Protein AF-A0A225V3Z6-F1 (afdb_monomer_lite)

pLDDT: mean 90.73, std 6.85, range [68.62, 97.81]

InterPro domains:
  IPR024749 Putative collagen-binding domain [PF12904] (1-71)

Secondary structure (DSSP, 8-state):
-EEEESS---EEEE---SS-EEEEEEEE-TTT--EEEEEEEEE-S-SS--EEEE--SS-SSTT--EEEEEE-

Foldseek 3Di:
DKDKDQFQDKDKDQDADQAKDKKWKWKAQPVPRDIDDIDIDIDHRDDRPDIDIDGQPDGDDHSNMIMIDIGD

Structure (mmCIF, N/CA/C/O backbone):
data_AF-A0A225V3Z6-F1
#
_entry.id   AF-A0A225V3Z6-F1
#
loop_
_atom_site.group_PDB
_atom_site.id
_atom_site.type_symbol
_atom_site.label_atom_id
_atom_site.label_alt_id
_atom_site.label_comp_id
_atom_site.label_asym_id
_atom_site.label_entity_id
_atom_site.label_seq_id
_atom_site.pdbx_PDB_ins_code
_atom_site.Cartn_x
_atom_site.Cartn_y
_atom_site.Cartn_z
_atom_site.occupancy
_atom_site.B_iso_or_equiv
_atom_site.auth_seq_id
_atom_site.auth_comp_id
_atom_site.auth_asym_id
_atom_site.auth_atom_id
_atom_site.pdbx_PDB_model_num
ATOM 1 N N . TYR A 1 1 ? -1.816 -7.036 5.738 1.00 90.12 1 TYR A N 1
ATOM 2 C CA . TYR A 1 1 ? -2.632 -7.052 4.509 1.00 90.12 1 TYR A CA 1
ATOM 3 C C . TYR A 1 1 ? -1.728 -6.817 3.316 1.00 90.12 1 TYR A C 1
ATOM 5 O O . TYR A 1 1 ? -0.766 -6.068 3.442 1.00 90.12 1 TYR A O 1
ATOM 13 N N . PHE A 1 2 ? -2.051 -7.447 2.187 1.00 94.81 2 PHE A N 1
ATOM 14 C CA . PHE A 1 2 ? -1.348 -7.291 0.916 1.00 94.81 2 PHE A CA 1
ATOM 15 C C . PHE A 1 2 ? -2.375 -6.964 -0.165 1.00 94.81 2 PHE A C 1
ATOM 17 O O . PHE A 1 2 ? -3.356 -7.696 -0.293 1.00 94.81 2 PHE A O 1
ATOM 24 N N . VAL A 1 3 ? -2.181 -5.873 -0.907 1.00 95.62 3 VAL A N 1
ATOM 25 C CA . VAL A 1 3 ? -3.089 -5.475 -1.997 1.00 95.62 3 VAL A CA 1
ATOM 26 C C . VAL A 1 3 ? -2.274 -5.104 -3.221 1.00 95.62 3 VAL A C 1
ATOM 28 O O . VAL A 1 3 ? -1.451 -4.197 -3.156 1.00 95.62 3 VAL A O 1
ATOM 31 N N . TYR A 1 4 ? -2.499 -5.809 -4.324 1.00 94.69 4 TYR A N 1
ATOM 32 C CA . TYR A 1 4 ? -1.839 -5.537 -5.595 1.00 94.69 4 TYR A CA 1
ATOM 33 C C . TYR A 1 4 ? -2.742 -4.688 -6.490 1.00 94.69 4 TYR A C 1
ATOM 35 O O . TYR A 1 4 ? -3.909 -5.024 -6.690 1.00 94.69 4 TYR A O 1
ATOM 43 N N . THR A 1 5 ? -2.193 -3.611 -7.041 1.00 92.12 5 THR A N 1
ATOM 44 C CA . THR A 1 5 ? -2.837 -2.773 -8.058 1.00 92.12 5 THR A CA 1
ATOM 45 C C . THR A 1 5 ? -1.983 -2.803 -9.315 1.00 92.12 5 THR A C 1
ATOM 47 O O . THR A 1 5 ? -0.804 -2.481 -9.254 1.00 92.12 5 THR A O 1
ATOM 50 N N . GLY A 1 6 ? -2.551 -3.237 -10.444 1.00 89.56 6 GLY A N 1
ATOM 51 C CA . GLY A 1 6 ? -1.796 -3.443 -11.690 1.00 89.56 6 GLY A CA 1
ATOM 52 C C . GLY A 1 6 ? -1.508 -2.159 -12.475 1.00 89.56 6 GLY A C 1
ATOM 53 O O . GLY A 1 6 ? -0.552 -2.108 -13.240 1.00 89.56 6 GLY A O 1
ATOM 54 N N . HIS A 1 7 ? -2.313 -1.113 -12.276 1.00 89.31 7 HIS A N 1
ATOM 55 C CA . HIS A 1 7 ? -2.185 0.167 -12.986 1.00 89.31 7 HIS A CA 1
ATOM 56 C C . HIS A 1 7 ? -2.006 1.363 -12.044 1.00 89.31 7 HIS A C 1
ATOM 58 O O . HIS A 1 7 ? -2.067 2.515 -12.478 1.00 89.31 7 HIS A O 1
ATOM 64 N N . GLY A 1 8 ? -1.773 1.098 -10.757 1.00 89.38 8 GLY A N 1
ATOM 65 C CA . GLY A 1 8 ? -1.533 2.133 -9.755 1.00 89.38 8 GLY A CA 1
ATOM 66 C C . GLY A 1 8 ? -2.794 2.896 -9.359 1.00 89.38 8 GLY A C 1
ATOM 67 O O . GLY A 1 8 ? -2.711 4.009 -8.845 1.00 89.38 8 GLY A O 1
ATOM 68 N N . ASP A 1 9 ? -3.967 2.311 -9.592 1.00 90.81 9 ASP A N 1
ATOM 69 C CA . ASP A 1 9 ? -5.234 2.894 -9.171 1.00 90.81 9 ASP A CA 1
ATOM 70 C C . ASP A 1 9 ? -5.309 2.979 -7.644 1.00 90.81 9 ASP A C 1
ATOM 72 O O . ASP A 1 9 ? -4.900 2.054 -6.929 1.00 90.81 9 ASP A O 1
ATOM 76 N N . ALA A 1 10 ? -5.849 4.095 -7.156 1.00 94.62 10 ALA A N 1
ATOM 77 C CA . ALA A 1 10 ? -6.142 4.281 -5.745 1.00 94.62 10 ALA A CA 1
ATOM 78 C C . ALA A 1 10 ? -7.335 3.415 -5.323 1.00 94.62 10 ALA A C 1
ATOM 80 O O . ALA A 1 10 ? -8.253 3.153 -6.103 1.00 94.62 10 ALA A O 1
ATOM 81 N N . PHE A 1 11 ? -7.340 2.997 -4.064 1.00 94.38 11 PHE A N 1
ATOM 82 C CA . PHE A 1 11 ? -8.403 2.171 -3.502 1.00 94.38 11 PHE A CA 1
ATOM 83 C C . PHE A 1 11 ? -8.616 2.479 -2.025 1.00 94.38 11 PHE A C 1
ATOM 85 O O . PHE A 1 11 ? -7.773 3.084 -1.367 1.00 94.38 11 PHE A O 1
ATOM 92 N N . SER A 1 12 ? -9.744 2.012 -1.495 1.00 94.75 12 SER A N 1
ATOM 93 C CA . SER A 1 12 ? -10.093 2.157 -0.086 1.00 94.75 12 SER A CA 1
ATOM 94 C C . SER A 1 12 ? -10.181 0.792 0.584 1.00 94.75 12 SER A C 1
ATOM 96 O O . SER A 1 12 ? -10.838 -0.115 0.065 1.00 94.75 12 SER A O 1
ATOM 98 N N . LEU A 1 13 ? -9.539 0.632 1.743 1.00 92.62 13 LEU A N 1
ATOM 99 C CA . LEU A 1 13 ? -9.655 -0.570 2.566 1.00 92.62 13 LEU A CA 1
ATOM 100 C C . LEU A 1 13 ? -10.487 -0.299 3.805 1.00 92.62 13 LEU A C 1
ATOM 102 O O . LEU A 1 13 ? -10.226 0.623 4.575 1.00 92.62 13 LEU A O 1
ATOM 106 N N . LYS A 1 14 ? -11.449 -1.185 4.040 1.00 91.12 14 LYS A N 1
ATOM 107 C CA . LYS A 1 14 ? -12.185 -1.248 5.293 1.00 91.12 14 LYS A CA 1
ATOM 108 C C . LYS A 1 14 ? -11.346 -1.997 6.330 1.00 91.12 14 LYS A C 1
ATOM 110 O O . LYS A 1 14 ? -11.168 -3.207 6.209 1.00 91.12 14 LYS A O 1
ATOM 115 N N . LEU A 1 15 ? -10.806 -1.283 7.319 1.00 88.56 15 LEU A N 1
ATOM 116 C CA . LEU A 1 15 ? -9.813 -1.835 8.258 1.00 88.56 15 LEU A CA 1
ATOM 117 C C . LEU A 1 15 ? -10.300 -1.935 9.709 1.00 88.56 15 L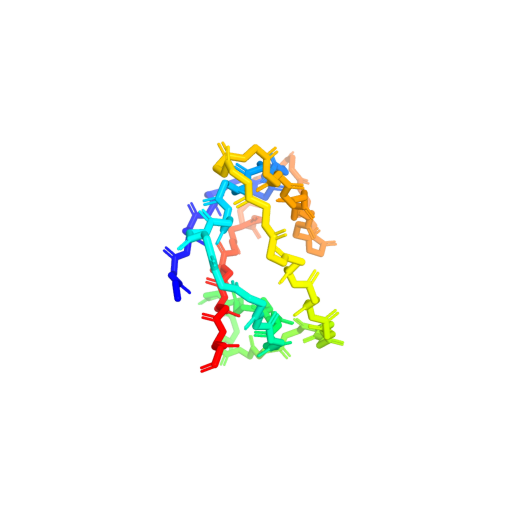EU A C 1
ATOM 119 O O . LEU A 1 15 ? -9.660 -2.621 10.516 1.00 88.56 15 LEU A O 1
ATOM 123 N N . SER A 1 16 ? -11.403 -1.279 10.085 1.00 83.19 16 SER A N 1
ATOM 124 C CA . SER A 1 16 ? -11.893 -1.385 11.463 1.00 83.19 16 SER A CA 1
ATOM 125 C C . SER A 1 16 ? -12.505 -2.753 11.755 1.00 83.19 16 SER A C 1
ATOM 127 O O . SER A 1 16 ? -13.115 -3.385 10.898 1.00 83.19 16 SER A O 1
ATOM 129 N N . ASN A 1 17 ? -12.284 -3.231 12.980 1.00 80.50 17 ASN A N 1
ATOM 130 C CA . ASN A 1 17 ? -12.779 -4.525 13.461 1.00 80.50 17 ASN A CA 1
ATOM 131 C C . ASN A 1 17 ? -13.127 -4.466 14.959 1.00 80.50 17 ASN A C 1
ATOM 133 O O . ASN A 1 17 ? -12.860 -5.408 15.696 1.00 80.50 17 ASN A O 1
ATOM 137 N N . GLY A 1 18 ? -13.623 -3.320 15.439 1.00 81.56 18 GLY A N 1
ATOM 138 C CA . GLY A 1 18 ? -14.012 -3.143 16.844 1.00 81.56 18 GLY A CA 1
ATOM 139 C C . GLY A 1 18 ? -12.860 -2.968 17.843 1.00 81.56 18 GLY A C 1
ATOM 140 O O . GLY A 1 18 ? -13.106 -2.839 19.036 1.00 81.56 18 GLY A O 1
ATOM 141 N N . SER A 1 19 ? -11.602 -2.936 17.399 1.00 84.31 19 SER A N 1
ATOM 142 C CA . SER A 1 19 ? -10.449 -2.607 18.249 1.00 84.31 19 SER A CA 1
ATOM 143 C C . SER A 1 19 ? -9.549 -1.589 17.567 1.00 84.31 19 SER A C 1
ATOM 145 O O . SER A 1 19 ? -9.367 -1.636 16.346 1.00 84.31 19 SER A O 1
ATOM 147 N N . GLU A 1 20 ? -9.005 -0.675 18.367 1.00 89.44 20 GLU A N 1
ATOM 148 C CA . GLU A 1 20 ? -8.005 0.282 17.911 1.00 89.44 20 GLU A CA 1
ATOM 149 C C . GLU A 1 20 ? -6.697 -0.444 17.599 1.00 89.44 20 GLU A C 1
ATOM 151 O O . GLU A 1 20 ? -6.283 -1.352 18.322 1.00 89.44 20 GLU A O 1
ATOM 156 N N . ARG A 1 21 ? -6.055 -0.048 16.502 1.00 90.44 21 ARG A N 1
ATOM 157 C CA . ARG A 1 21 ? -4.745 -0.565 16.109 1.00 90.44 21 ARG A CA 1
ATOM 158 C C . ARG A 1 21 ? -3.974 0.470 15.314 1.00 90.44 21 ARG A C 1
ATOM 160 O O . ARG A 1 21 ? -4.555 1.249 14.560 1.00 90.44 21 ARG A O 1
ATOM 167 N N . SER A 1 22 ? -2.660 0.433 15.470 1.00 92.69 22 SER A N 1
ATOM 168 C CA . SER A 1 22 ? -1.723 1.244 14.705 1.00 92.69 22 SER A CA 1
ATOM 169 C C . SER A 1 22 ? -0.812 0.322 13.913 1.00 92.69 22 SER A C 1
ATOM 171 O O . SER A 1 22 ? -0.532 -0.784 14.356 1.00 92.69 22 SER A O 1
ATOM 173 N N . GLY A 1 23 ? -0.392 0.760 12.739 1.00 93.81 23 GLY A N 1
ATOM 174 C CA . GLY A 1 23 ? 0.420 -0.032 11.836 1.00 93.81 23 GLY A CA 1
ATOM 175 C C . GLY A 1 23 ? 1.213 0.830 10.869 1.00 93.81 23 GLY A C 1
ATOM 176 O O . GLY A 1 23 ? 1.133 2.059 10.895 1.00 93.81 23 GLY A O 1
ATOM 177 N N . HIS A 1 24 ? 1.955 0.183 9.981 1.00 96.56 24 HIS A N 1
ATOM 178 C CA . HIS A 1 24 ? 2.735 0.832 8.936 1.00 96.56 24 HIS A CA 1
ATOM 179 C C . HIS A 1 24 ? 2.302 0.352 7.555 1.00 96.56 24 HIS A C 1
ATOM 181 O O . HIS A 1 24 ? 2.154 -0.845 7.309 1.00 96.56 24 HIS A O 1
ATOM 187 N N . ALA A 1 25 ? 2.125 1.306 6.647 1.00 97.50 25 ALA A N 1
ATOM 188 C CA . ALA A 1 25 ? 1.855 1.078 5.238 1.00 97.50 25 ALA A CA 1
ATOM 189 C C . ALA A 1 25 ? 3.073 1.468 4.401 1.00 97.50 25 ALA A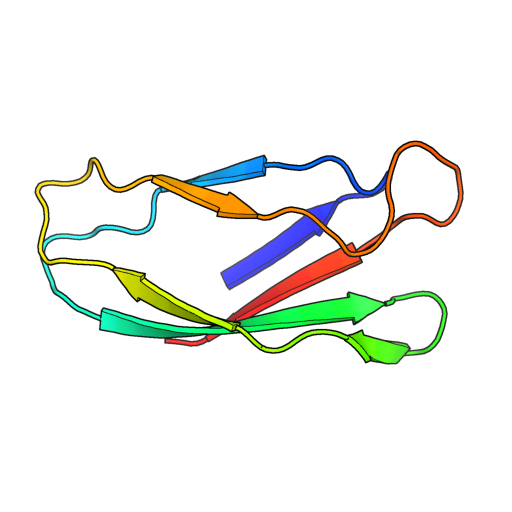 C 1
ATOM 191 O O . ALA A 1 25 ? 3.610 2.571 4.543 1.00 97.50 25 ALA A O 1
ATOM 192 N N . ARG A 1 26 ? 3.494 0.565 3.516 1.00 97.75 26 ARG A N 1
ATOM 193 C CA . ARG A 1 26 ? 4.590 0.763 2.562 1.00 97.75 26 ARG A CA 1
ATOM 194 C C . ARG A 1 26 ? 4.187 0.218 1.197 1.00 97.75 26 ARG A C 1
ATOM 196 O O . ARG A 1 26 ? 3.424 -0.743 1.116 1.00 97.75 26 ARG A O 1
ATOM 203 N N . TRP A 1 27 ? 4.727 0.796 0.133 1.00 97.81 27 TRP A N 1
ATOM 204 C CA . TRP A 1 27 ? 4.505 0.335 -1.235 1.00 97.81 27 TRP A CA 1
ATOM 205 C C . TRP A 1 27 ? 5.714 -0.433 -1.733 1.00 97.81 27 TRP A C 1
ATOM 207 O O . TRP A 1 27 ? 6.807 0.109 -1.800 1.00 97.81 27 TRP A O 1
ATOM 217 N N . PHE A 1 28 ? 5.530 -1.688 -2.104 1.00 97.44 28 PHE A N 1
ATOM 218 C CA . PHE A 1 28 ? 6.547 -2.464 -2.792 1.00 97.44 28 PHE A CA 1
ATOM 219 C C . PHE A 1 28 ? 6.387 -2.296 -4.308 1.00 97.44 28 PHE A C 1
ATOM 221 O O . PHE A 1 28 ? 5.277 -2.425 -4.831 1.00 97.44 28 PHE A O 1
ATOM 228 N N . SER A 1 29 ? 7.492 -2.003 -4.995 1.00 95.81 29 SER A N 1
ATOM 229 C CA . SER A 1 29 ? 7.584 -1.896 -6.454 1.00 95.81 29 SER A CA 1
ATOM 230 C C . SER A 1 29 ? 8.065 -3.233 -7.029 1.00 95.81 29 SER A C 1
ATOM 232 O O . SER A 1 29 ? 9.219 -3.612 -6.823 1.00 95.81 29 SER A O 1
ATOM 234 N N . PRO A 1 30 ? 7.224 -3.974 -7.772 1.00 94.19 30 PRO A N 1
ATOM 235 C CA . PRO A 1 30 ? 7.626 -5.243 -8.387 1.00 94.19 30 PRO A CA 1
ATOM 236 C C . PRO A 1 30 ? 8.702 -5.085 -9.466 1.00 94.19 30 PRO A C 1
ATOM 238 O O . PRO A 1 30 ? 9.397 -6.045 -9.786 1.00 94.19 30 PRO A O 1
ATOM 241 N N . ARG A 1 31 ? 8.850 -3.873 -10.009 1.00 92.31 31 ARG A N 1
ATOM 242 C CA . ARG A 1 31 ? 9.803 -3.541 -11.076 1.00 92.31 31 ARG A CA 1
ATOM 243 C C . ARG A 1 31 ? 11.252 -3.538 -10.605 1.00 92.31 31 ARG A C 1
ATOM 245 O O . ARG A 1 31 ? 12.139 -3.923 -11.357 1.00 92.31 31 ARG A O 1
ATOM 252 N N . ASP A 1 32 ? 11.486 -3.072 -9.383 1.00 94.62 32 ASP A N 1
ATOM 253 C CA . ASP A 1 32 ? 12.830 -2.866 -8.828 1.00 94.62 32 ASP A CA 1
ATOM 254 C C . ASP A 1 32 ? 13.069 -3.638 -7.518 1.00 94.62 32 ASP A C 1
ATOM 256 O O . ASP A 1 32 ? 14.210 -3.758 -7.074 1.00 94.62 32 ASP A O 1
ATOM 260 N N . GLY A 1 33 ? 12.022 -4.214 -6.919 1.00 95.94 33 GLY A N 1
ATOM 261 C CA . GLY A 1 33 ? 12.109 -4.984 -5.682 1.00 95.94 33 GLY A CA 1
ATOM 262 C C . GLY A 1 33 ? 12.277 -4.133 -4.422 1.00 95.94 33 GLY A C 1
ATOM 263 O O . GLY A 1 33 ? 12.654 -4.667 -3.376 1.00 95.94 33 GLY A O 1
ATOM 264 N N . LEU A 1 34 ? 12.028 -2.824 -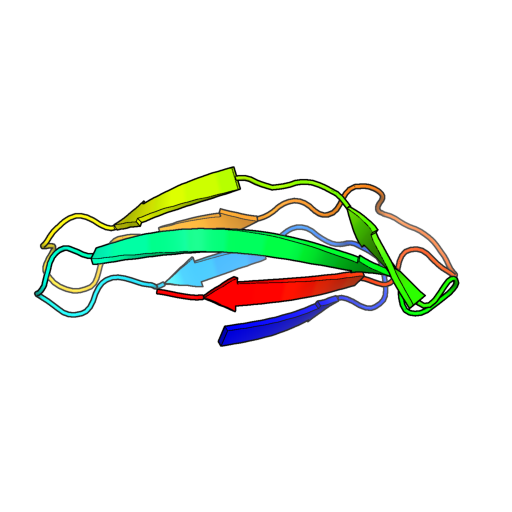4.497 1.00 97.31 34 LEU A N 1
ATOM 265 C CA . LEU A 1 34 ? 12.236 -1.883 -3.402 1.00 97.31 34 LEU A CA 1
ATOM 266 C C . LEU A 1 34 ? 10.919 -1.426 -2.769 1.00 97.31 34 LEU A C 1
ATOM 268 O O . LEU A 1 34 ? 9.837 -1.482 -3.359 1.00 97.31 34 LEU A O 1
ATOM 272 N N . TYR A 1 35 ? 11.035 -0.950 -1.529 1.00 97.25 35 TYR A N 1
ATOM 273 C CA . TYR A 1 35 ? 9.940 -0.339 -0.785 1.00 97.25 35 TYR A CA 1
ATOM 274 C C . TYR A 1 35 ? 10.000 1.187 -0.873 1.00 97.25 35 TYR A C 1
ATOM 276 O O . TYR A 1 35 ? 11.053 1.794 -0.678 1.00 97.25 35 TYR A O 1
ATOM 284 N N . TYR A 1 36 ? 8.838 1.795 -1.087 1.00 96.00 36 TYR A N 1
ATOM 285 C CA . TYR A 1 36 ? 8.618 3.224 -1.242 1.00 96.00 36 TYR A CA 1
ATOM 286 C C . TYR A 1 36 ? 7.510 3.698 -0.310 1.00 96.00 36 TYR A C 1
ATOM 288 O O . TYR A 1 36 ? 6.484 3.039 -0.136 1.00 96.00 36 TYR A O 1
ATOM 296 N N . GLY A 1 37 ? 7.712 4.883 0.263 1.00 92.00 37 GLY A N 1
ATOM 297 C CA . GLY A 1 37 ? 6.814 5.436 1.268 1.00 92.00 37 GLY A CA 1
ATOM 298 C C . GLY A 1 37 ? 6.838 4.643 2.578 1.00 92.00 37 GLY A C 1
ATOM 299 O O . GLY A 1 37 ? 7.141 3.452 2.625 1.00 92.00 37 GLY A O 1
ATOM 300 N N . ASN A 1 38 ? 6.537 5.330 3.671 1.00 93.88 38 ASN A N 1
ATOM 301 C CA . ASN A 1 38 ? 6.236 4.698 4.945 1.00 93.88 38 ASN A CA 1
ATOM 302 C C . ASN A 1 38 ? 5.282 5.616 5.698 1.00 93.88 38 ASN A C 1
ATOM 304 O O . ASN A 1 38 ? 5.641 6.743 6.043 1.00 93.88 38 ASN A O 1
ATOM 308 N N . THR A 1 39 ? 4.059 5.150 5.904 1.00 94.19 39 THR A N 1
ATOM 309 C CA . THR A 1 39 ? 3.008 5.927 6.552 1.00 94.19 39 THR A CA 1
ATOM 310 C C . THR A 1 39 ? 2.479 5.149 7.739 1.00 94.19 39 THR A C 1
ATOM 312 O O . THR A 1 39 ? 2.116 3.981 7.613 1.00 94.19 39 THR A O 1
ATOM 315 N N . THR A 1 40 ? 2.425 5.799 8.899 1.00 95.69 40 THR A N 1
ATOM 316 C CA . THR A 1 40 ? 1.731 5.252 10.065 1.00 95.69 40 THR A CA 1
ATOM 317 C C . THR A 1 40 ? 0.228 5.332 9.834 1.00 95.69 40 THR A C 1
ATOM 319 O O . THR A 1 40 ? -0.296 6.400 9.522 1.00 95.69 40 THR A O 1
ATOM 322 N N . ILE A 1 41 ? -0.463 4.208 9.995 1.00 93.75 41 ILE A N 1
ATOM 323 C CA . ILE A 1 41 ? -1.912 4.098 9.858 1.00 93.75 41 ILE A CA 1
ATOM 324 C C . ILE A 1 41 ? -2.501 3.821 11.231 1.00 93.75 41 ILE A C 1
ATOM 326 O O . ILE A 1 41 ? -2.243 2.769 11.811 1.00 93.75 41 ILE A O 1
ATOM 330 N N . THR A 1 42 ? -3.336 4.733 11.718 1.00 91.69 42 THR A N 1
ATOM 331 C CA . THR A 1 42 ? -4.112 4.530 12.944 1.00 91.69 42 THR A CA 1
ATOM 332 C C . THR A 1 42 ? -5.555 4.242 12.570 1.00 91.69 42 THR A C 1
ATOM 334 O O . THR A 1 42 ? -6.213 5.053 11.918 1.00 91.69 42 THR A O 1
ATOM 337 N N . VAL A 1 43 ? -6.056 3.081 12.982 1.00 90.75 43 VAL A N 1
ATOM 338 C CA . VAL A 1 43 ? -7.451 2.686 12.793 1.00 90.75 43 VAL A CA 1
ATOM 339 C C . VAL A 1 43 ? -8.140 2.768 14.154 1.00 90.75 43 VAL A C 1
ATOM 341 O O . VAL A 1 43 ? -7.810 1.966 15.029 1.00 90.75 43 VAL A O 1
ATOM 344 N N . PRO A 1 44 ? -9.081 3.708 14.359 1.00 88.31 44 PR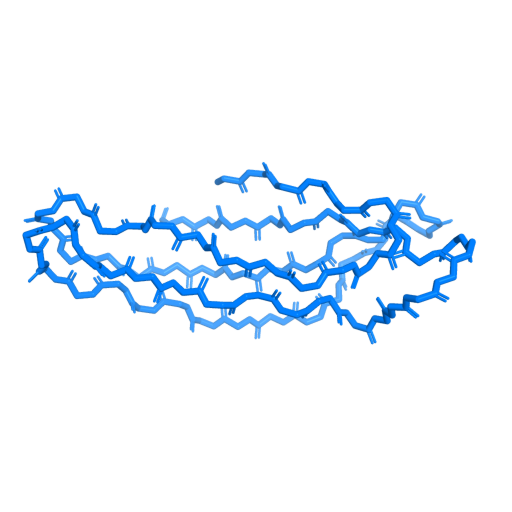O A N 1
ATOM 345 C C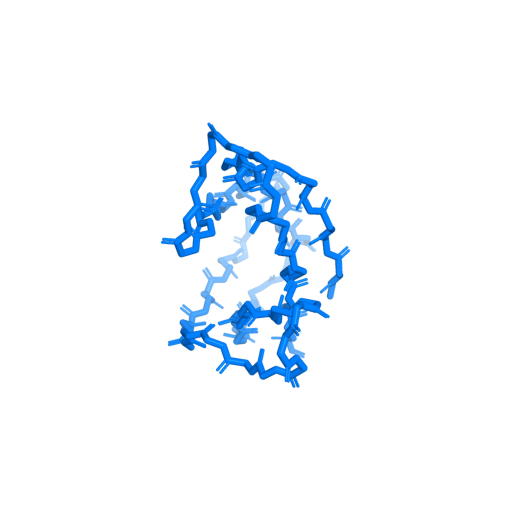A . PRO A 1 44 ? -9.787 3.834 15.626 1.00 88.31 44 PRO A CA 1
ATOM 346 C C . PRO A 1 44 ? -10.666 2.609 15.896 1.00 88.31 44 PRO A C 1
ATOM 348 O O . PRO A 1 44 ? -11.110 1.924 14.966 1.00 88.31 44 PRO A O 1
ATOM 351 N N . ALA A 1 45 ? -10.967 2.370 17.175 1.00 84.56 45 ALA A N 1
ATOM 352 C CA . ALA A 1 45 ? -12.008 1.432 17.578 1.00 84.56 45 ALA A CA 1
ATOM 353 C C . ALA A 1 45 ? -13.366 1.958 17.079 1.00 84.56 45 ALA A C 1
ATOM 355 O O . ALA A 1 45 ? -13.961 2.848 17.680 1.00 84.56 45 ALA A O 1
ATOM 356 N N . SER A 1 46 ? -13.820 1.460 15.930 1.00 79.69 46 SER A N 1
ATOM 357 C CA . SER A 1 46 ? -15.111 1.806 15.335 1.00 79.69 46 SER A CA 1
ATOM 358 C C . SER A 1 46 ? -15.890 0.553 14.957 1.00 79.69 46 SER A C 1
ATOM 360 O O . SER A 1 46 ? -15.301 -0.499 14.667 1.00 79.69 46 SER A O 1
ATOM 362 N N . ASP A 1 47 ? -17.214 0.702 14.899 1.00 68.62 47 ASP A N 1
ATOM 363 C CA . ASP A 1 47 ? -18.173 -0.342 14.536 1.00 68.62 47 ASP A CA 1
ATOM 364 C C . ASP A 1 47 ? -18.176 -0.593 13.027 1.00 68.62 47 ASP A C 1
ATOM 366 O O . ASP A 1 47 ? -19.175 -0.434 12.329 1.00 68.62 47 ASP A O 1
ATOM 370 N N . ASN A 1 48 ? -17.025 -1.035 12.517 1.00 69.00 48 ASN A N 1
ATOM 371 C CA . ASN A 1 48 ? -16.896 -1.602 11.184 1.00 69.00 48 ASN A CA 1
ATOM 372 C C . ASN A 1 48 ? -17.239 -0.592 10.066 1.00 69.00 48 ASN A C 1
ATOM 374 O O . ASN A 1 48 ? -17.909 -0.949 9.099 1.00 69.00 48 ASN A O 1
ATOM 378 N N . THR A 1 49 ? -16.819 0.671 10.186 1.00 74.19 49 THR A N 1
ATOM 379 C CA . THR A 1 49 ? -17.054 1.723 9.173 1.00 74.19 49 THR A CA 1
ATOM 380 C C . THR A 1 49 ? -15.805 2.508 8.776 1.00 74.19 49 THR A C 1
ATOM 382 O O . THR A 1 49 ? -15.893 3.360 7.896 1.00 74.19 49 THR A O 1
ATOM 385 N N . THR A 1 50 ? -14.634 2.243 9.365 1.00 86.81 50 THR A N 1
ATOM 386 C CA . THR A 1 50 ? -13.430 2.999 9.001 1.00 86.81 50 THR A CA 1
ATOM 387 C C . THR A 1 50 ? -12.867 2.479 7.688 1.00 86.81 50 THR A C 1
ATOM 389 O O . THR A 1 50 ? -12.338 1.364 7.611 1.00 86.81 50 THR A O 1
ATOM 392 N N . HIS A 1 51 ? -12.960 3.337 6.683 1.00 90.25 51 HIS A N 1
ATOM 393 C CA . HIS A 1 51 ? -12.294 3.213 5.401 1.00 90.25 51 HIS A CA 1
ATOM 394 C C . HIS A 1 51 ? -11.011 4.046 5.421 1.00 90.25 51 HIS A C 1
ATOM 396 O O . HIS A 1 51 ? -11.004 5.163 5.936 1.00 90.25 51 HIS A O 1
ATOM 402 N N . VAL A 1 52 ? -9.925 3.480 4.904 1.00 92.19 52 VAL A N 1
ATOM 403 C CA . VAL A 1 52 ? -8.650 4.175 4.730 1.00 92.19 52 VAL A CA 1
ATOM 404 C C . VAL A 1 52 ? -8.284 4.113 3.260 1.00 92.19 52 VAL A C 1
ATOM 406 O O . VAL A 1 52 ? -8.221 3.026 2.679 1.00 92.19 52 VAL A O 1
ATOM 409 N N . ASP A 1 53 ? -8.051 5.283 2.682 1.00 95.00 53 ASP A N 1
ATOM 410 C CA . ASP A 1 53 ? -7.699 5.422 1.278 1.00 95.00 53 ASP A CA 1
ATOM 411 C C . ASP A 1 53 ? -6.190 5.284 1.088 1.00 95.00 53 ASP A C 1
ATOM 413 O O . ASP A 1 53 ? -5.385 5.841 1.837 1.00 95.00 53 ASP A O 1
ATOM 417 N N . PHE A 1 54 ? -5.813 4.538 0.057 1.00 95.19 54 PHE A N 1
ATOM 418 C CA . PHE A 1 54 ? -4.435 4.278 -0.319 1.00 95.19 54 PHE A CA 1
ATOM 419 C C . PHE A 1 54 ? -4.225 4.694 -1.771 1.00 95.19 54 PHE A C 1
ATOM 421 O O . PHE A 1 54 ? -4.899 4.206 -2.679 1.00 95.19 54 PHE A O 1
ATOM 428 N N . ALA A 1 55 ? -3.260 5.589 -1.975 1.00 95.62 55 ALA A N 1
ATOM 429 C CA . ALA A 1 55 ? -2.805 6.026 -3.286 1.00 95.62 55 ALA A CA 1
ATOM 430 C C . ALA A 1 55 ? -1.362 5.537 -3.506 1.00 95.62 55 ALA A C 1
ATOM 432 O O . ALA A 1 55 ? -0.485 5.874 -2.699 1.00 95.62 55 ALA A O 1
ATOM 433 N N . PRO A 1 56 ? -1.103 4.734 -4.551 1.00 94.69 56 PRO A N 1
ATOM 434 C CA . PRO A 1 56 ? 0.253 4.338 -4.907 1.00 94.69 56 PRO A CA 1
ATOM 435 C C . PRO A 1 56 ? 1.107 5.536 -5.360 1.00 94.69 56 PRO A C 1
ATOM 437 O O . PRO A 1 56 ? 0.558 6.569 -5.748 1.00 94.69 56 PRO A O 1
ATOM 440 N N . PRO A 1 57 ? 2.450 5.419 -5.356 1.00 94.50 57 PRO A N 1
ATOM 441 C CA . PRO A 1 57 ? 3.341 6.505 -5.774 1.00 94.50 57 PRO A CA 1
ATOM 442 C C . PRO A 1 57 ? 3.163 6.966 -7.231 1.00 94.50 57 PRO A C 1
ATOM 444 O O . PRO A 1 57 ? 3.481 8.110 -7.548 1.00 94.50 57 PRO A O 1
ATOM 447 N N . SER A 1 58 ? 2.667 6.096 -8.113 1.00 92.69 58 SER A N 1
ATOM 448 C CA . SER A 1 58 ? 2.338 6.415 -9.507 1.00 92.69 58 SER A CA 1
ATOM 449 C C . SER A 1 58 ? 1.083 5.667 -9.962 1.00 92.69 58 SER A C 1
ATOM 451 O O . SER A 1 58 ? 0.755 4.621 -9.403 1.00 92.69 58 SER A O 1
ATOM 453 N N . SER A 1 59 ? 0.391 6.197 -10.975 1.00 89.62 59 SER A N 1
ATOM 454 C CA . SER A 1 59 ? -0.873 5.651 -11.487 1.00 89.62 59 SER A CA 1
ATOM 455 C C . SER A 1 59 ? -1.042 5.826 -13.001 1.00 89.62 59 SER A C 1
ATOM 457 O O . SER A 1 59 ? -0.291 6.560 -13.648 1.00 89.62 59 SER A O 1
ATOM 459 N N . GLY A 1 60 ? -2.048 5.152 -13.571 1.00 75.06 60 GLY A N 1
ATOM 460 C CA . GLY A 1 60 ? -2.611 5.457 -14.891 1.00 75.06 60 GLY A CA 1
ATOM 461 C C . GLY A 1 60 ? -1.803 4.959 -16.090 1.00 75.06 60 GLY A C 1
ATOM 462 O O . GLY A 1 60 ? -1.892 5.549 -17.165 1.00 75.06 60 GLY A O 1
ATOM 463 N N . GLY A 1 61 ? -1.005 3.897 -15.934 1.00 77.19 61 GLY A N 1
ATOM 464 C CA . GLY A 1 61 ? -0.153 3.407 -17.021 1.00 77.19 61 GLY A CA 1
ATOM 465 C C . GLY A 1 61 ? 0.242 1.937 -16.933 1.00 77.19 61 GLY A C 1
ATOM 466 O O . GLY A 1 61 ? -0.041 1.242 -15.956 1.00 77.19 61 GLY A O 1
ATOM 467 N N . VAL A 1 62 ? 0.902 1.479 -17.997 1.00 75.94 62 VAL A N 1
ATOM 468 C CA . VAL A 1 62 ? 1.687 0.236 -18.013 1.00 75.94 62 VAL A CA 1
ATOM 469 C C . VAL A 1 62 ? 2.897 0.442 -17.093 1.00 75.94 62 VAL A C 1
ATOM 471 O O . VAL A 1 62 ? 3.434 1.546 -17.049 1.00 75.94 62 VAL A O 1
ATOM 474 N N . ASP A 1 63 ? 3.277 -0.584 -16.329 1.00 81.56 63 ASP A N 1
ATOM 475 C CA . ASP A 1 63 ? 4.377 -0.544 -15.348 1.00 81.56 63 ASP A CA 1
ATOM 476 C C . ASP A 1 63 ? 4.173 0.448 -14.187 1.00 81.56 63 ASP A C 1
ATOM 478 O O . ASP A 1 63 ? 5.128 0.922 -13.579 1.00 81.56 63 ASP A O 1
ATOM 482 N N . ASN A 1 64 ? 2.920 0.746 -13.840 1.00 87.75 64 ASN A N 1
ATOM 483 C CA . ASN A 1 64 ? 2.563 1.459 -12.609 1.00 87.75 64 ASN A CA 1
ATOM 484 C C . ASN A 1 64 ? 1.974 0.509 -11.564 1.00 87.75 64 ASN A C 1
ATOM 486 O O . ASN A 1 64 ? 1.137 0.904 -10.759 1.00 87.75 64 ASN A O 1
ATOM 490 N N . ASP A 1 65 ? 2.377 -0.757 -11.580 1.00 93.56 65 ASP A N 1
ATOM 491 C CA . ASP A 1 65 ? 1.908 -1.735 -10.618 1.00 93.56 65 ASP A CA 1
ATOM 492 C C . ASP A 1 65 ? 2.551 -1.573 -9.234 1.00 93.56 65 ASP A C 1
ATOM 494 O O . ASP A 1 65 ? 3.733 -1.264 -9.084 1.00 93.56 65 ASP A O 1
ATOM 498 N N . TRP A 1 66 ? 1.773 -1.765 -8.181 1.00 96.19 66 TRP A N 1
ATOM 499 C CA . TRP A 1 66 ? 2.258 -1.603 -6.815 1.00 96.19 66 TRP A CA 1
ATOM 500 C C . TRP A 1 66 ? 1.638 -2.649 -5.907 1.00 96.19 66 TRP A C 1
ATOM 502 O O . TRP A 1 66 ? 0.474 -3.024 -6.056 1.00 96.19 66 TRP A O 1
ATOM 512 N N . LEU A 1 67 ? 2.412 -3.094 -4.923 1.00 97.06 67 LEU A N 1
ATOM 513 C CA . LEU A 1 67 ? 1.923 -3.922 -3.832 1.00 97.06 67 LEU A CA 1
ATOM 514 C C . LEU A 1 67 ? 1.892 -3.085 -2.553 1.00 97.06 67 LEU A C 1
ATOM 516 O O . LEU A 1 67 ? 2.937 -2.712 -2.024 1.00 97.06 67 LEU A O 1
ATOM 520 N N . LEU A 1 68 ? 0.701 -2.815 -2.026 1.00 97.69 68 LEU A N 1
ATOM 521 C CA . LEU A 1 68 ? 0.558 -2.299 -0.670 1.00 97.69 68 LEU A CA 1
ATOM 522 C C . LEU A 1 68 ? 0.922 -3.403 0.321 1.00 97.69 68 LEU A C 1
ATOM 524 O O . LEU A 1 68 ? 0.301 -4.469 0.313 1.00 97.69 68 LEU A O 1
ATOM 528 N N . VAL A 1 69 ? 1.861 -3.112 1.213 1.00 97.81 69 VAL A N 1
ATOM 529 C CA . VAL A 1 69 ? 2.176 -3.917 2.393 1.00 97.81 69 VAL A CA 1
ATOM 530 C C . VAL A 1 69 ? 1.745 -3.133 3.625 1.00 97.81 69 VAL A C 1
ATOM 532 O O . VAL A 1 69 ? 2.297 -2.074 3.920 1.00 97.81 69 VAL A O 1
ATOM 535 N N . LEU A 1 70 ? 0.730 -3.645 4.321 1.00 96.25 70 LEU A N 1
ATOM 536 C CA . LEU A 1 70 ? 0.176 -3.048 5.536 1.00 96.25 70 LEU A CA 1
ATOM 537 C C . LEU A 1 70 ? 0.341 -4.006 6.718 1.00 96.25 70 LEU A C 1
ATOM 539 O O . LEU A 1 70 ? -0.240 -5.096 6.722 1.00 96.25 70 LEU A O 1
ATOM 543 N N . GLU A 1 71 ? 1.088 -3.579 7.726 1.00 94.94 71 GLU A N 1
ATOM 544 C CA . GLU A 1 71 ? 1.436 -4.350 8.924 1.00 94.94 71 GLU A CA 1
ATOM 545 C C . GLU A 1 71 ? 0.863 -3.641 10.157 1.00 94.94 71 GLU A C 1
ATOM 547 O O . GLU A 1 71 ? 1.022 -2.431 10.270 1.00 94.94 71 GLU A O 1
ATOM 552 N N . PHE A 1 72 ? 0.174 -4.374 11.038 1.00 89.81 72 PHE A N 1
ATOM 553 C CA . PHE A 1 72 ? -0.421 -3.885 12.291 1.00 89.81 72 PHE A CA 1
ATOM 554 C C . PHE A 1 72 ? 0.255 -4.544 13.488 1.00 89.81 72 PHE A C 1
ATOM 556 O O . PHE A 1 72 ? 0.666 -5.716 13.323 1.00 89.81 72 PH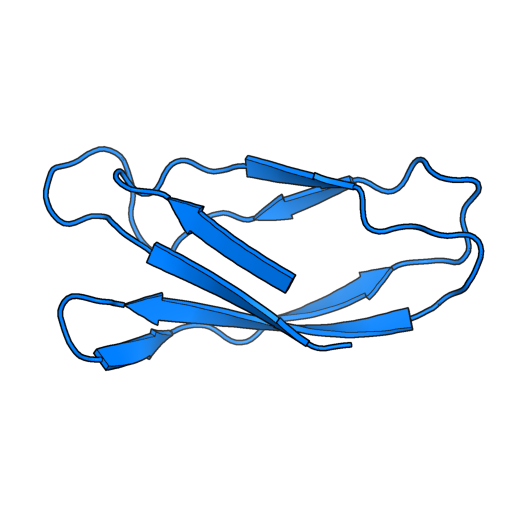E A O 1
#

Radius of gyration: 12.83 Å; chains: 1; bounding box: 31×14×36 Å

Organism: NCBI:txid4795

Sequence (72 aa):
YFVYTGHGDAFSLKLSNGSERSGHARWFSPRDGLYYGNTTITVPASDNTTHVDFAPPSSGGVDNDWLLVLEF